Protein AF-A0A5K0ZMS2-F1 (afdb_monomer_lite)

Organism: NCBI:txid210225

Secondary structure (DSSP, 8-state):
-HHHHHHHHHHHHHHHHHHHHHHHHT---SHHHHHHHHHHHHHHHHHHHHHHHHHHHSSS--

Structure (mmCIF, N/CA/C/O backbone):
data_AF-A0A5K0ZMS2-F1
#
_entry.id   AF-A0A5K0ZMS2-F1
#
loop_
_atom_site.group_PDB
_atom_site.id
_atom_site.type_symbol
_atom_site.label_atom_id
_atom_site.label_alt_id
_atom_site.label_comp_id
_atom_site.label_asym_id
_atom_site.label_entity_id
_atom_site.label_seq_id
_atom_site.pdbx_PDB_ins_code
_atom_site.Cartn_x
_atom_site.Cartn_y
_atom_site.Cartn_z
_atom_site.occupancy
_atom_site.B_iso_or_equiv
_atom_site.auth_seq_id
_atom_site.auth_comp_id
_atom_site.auth_asym_id
_atom_site.auth_atom_id
_atom_site.pdbx_PDB_model_num
ATOM 1 N N . VAL A 1 1 ? -16.300 7.289 11.438 1.00 57.91 1 VAL A N 1
ATOM 2 C CA . VAL A 1 1 ? -15.488 8.122 10.513 1.00 57.91 1 VAL A CA 1
ATOM 3 C C . VAL A 1 1 ? -14.180 7.431 10.133 1.00 57.91 1 VAL A C 1
ATOM 5 O O . VAL A 1 1 ? -13.993 7.187 8.950 1.00 57.91 1 VAL A O 1
ATOM 8 N N . HIS A 1 2 ? -13.337 7.020 11.094 1.00 68.19 2 HIS A N 1
ATOM 9 C CA . HIS A 1 2 ? -12.057 6.345 10.800 1.00 68.19 2 HIS A CA 1
ATOM 10 C C . HIS A 1 2 ? -12.189 5.062 9.955 1.00 68.19 2 HIS A C 1
ATOM 12 O O . HIS A 1 2 ? -11.440 4.901 9.000 1.00 68.19 2 HIS A O 1
ATOM 18 N N . GLY A 1 3 ? -13.178 4.196 10.219 1.00 72.69 3 GLY A N 1
ATOM 19 C CA . GLY A 1 3 ? -13.342 2.942 9.464 1.00 72.69 3 GLY A CA 1
ATOM 20 C C . GLY A 1 3 ? -13.582 3.117 7.956 1.00 72.69 3 GLY A C 1
ATOM 21 O O . GLY A 1 3 ? -13.037 2.358 7.162 1.00 72.69 3 GLY A O 1
ATOM 22 N N . ILE A 1 4 ? -14.327 4.151 7.547 1.00 81.50 4 ILE A N 1
ATOM 23 C CA . ILE A 1 4 ? -14.596 4.426 6.123 1.00 81.50 4 ILE A CA 1
ATOM 24 C C . ILE A 1 4 ? -13.323 4.933 5.438 1.00 81.50 4 ILE A C 1
ATOM 26 O O . ILE A 1 4 ? -12.937 4.415 4.395 1.00 81.50 4 ILE A O 1
ATOM 30 N N . MET A 1 5 ? -12.625 5.897 6.049 1.00 84.81 5 MET A N 1
ATOM 31 C CA . MET A 1 5 ? -11.379 6.436 5.493 1.00 84.81 5 MET A CA 1
ATOM 32 C C . MET A 1 5 ? -10.273 5.379 5.401 1.00 84.81 5 MET A C 1
ATOM 34 O O . MET A 1 5 ? -9.629 5.268 4.359 1.00 84.81 5 MET A O 1
ATOM 38 N N . CYS A 1 6 ? -10.067 4.574 6.449 1.00 86.94 6 CYS A N 1
ATOM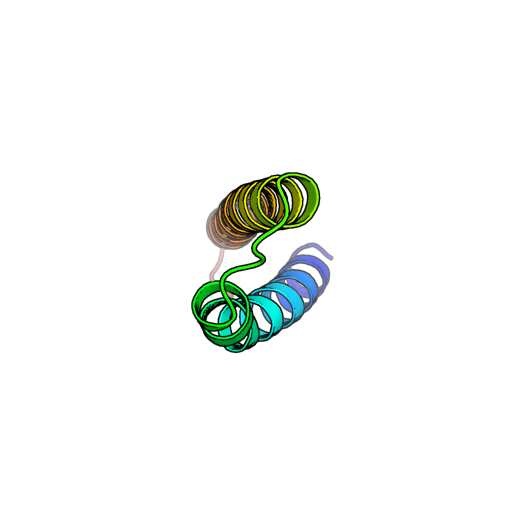 39 C CA . CYS A 1 6 ? -9.035 3.536 6.421 1.00 86.94 6 CYS A CA 1
ATOM 40 C C . CYS A 1 6 ? -9.427 2.372 5.485 1.00 86.94 6 CYS A C 1
ATOM 42 O O . CYS A 1 6 ? -8.545 1.763 4.882 1.00 86.94 6 CYS A O 1
ATOM 44 N N . GLY A 1 7 ? -10.727 2.114 5.279 1.00 87.56 7 GLY A N 1
ATOM 45 C CA . GLY A 1 7 ? -11.226 1.167 4.275 1.00 87.56 7 GLY A CA 1
ATOM 46 C C . GLY A 1 7 ? -10.963 1.614 2.832 1.00 87.56 7 GLY A C 1
ATOM 47 O O . GLY A 1 7 ? -10.448 0.834 2.030 1.00 87.56 7 GLY A O 1
ATOM 48 N N . GLU A 1 8 ? -11.234 2.880 2.507 1.00 91.38 8 GLU A N 1
ATOM 49 C CA . GLU A 1 8 ? -10.908 3.445 1.189 1.00 91.38 8 GLU A CA 1
ATOM 50 C C . GLU A 1 8 ? -9.393 3.466 0.943 1.00 91.38 8 GLU A C 1
ATOM 52 O O . GLU A 1 8 ? -8.931 3.061 -0.128 1.00 91.38 8 GLU A O 1
ATOM 57 N N . LEU A 1 9 ? -8.603 3.850 1.954 1.00 90.94 9 LEU A N 1
ATOM 58 C CA . LEU A 1 9 ? -7.143 3.801 1.875 1.00 90.94 9 LEU A CA 1
ATOM 59 C C . LEU A 1 9 ? -6.647 2.374 1.614 1.00 90.94 9 LEU A C 1
ATOM 61 O O . LEU A 1 9 ? -5.833 2.169 0.714 1.00 90.94 9 LEU A O 1
ATOM 65 N N . LYS A 1 10 ? -7.176 1.379 2.338 1.00 92.00 10 LYS A N 1
ATOM 66 C CA . LYS A 1 10 ? -6.853 -0.038 2.129 1.00 92.00 10 LYS A CA 1
ATOM 67 C C . LYS A 1 10 ? -7.147 -0.472 0.696 1.00 92.00 10 LYS A C 1
ATOM 69 O O . LYS A 1 10 ? -6.279 -1.047 0.050 1.00 92.00 10 LYS A O 1
ATOM 74 N N . ARG A 1 11 ? -8.314 -0.114 0.154 1.00 93.94 11 ARG A N 1
ATOM 75 C CA . ARG A 1 11 ? -8.688 -0.448 -1.229 1.00 93.94 11 ARG A CA 1
ATOM 76 C C . ARG A 1 11 ? -7.727 0.148 -2.262 1.00 93.94 11 ARG A C 1
ATOM 78 O O . ARG A 1 11 ? -7.452 -0.490 -3.278 1.00 93.94 11 ARG A O 1
ATOM 85 N N . ILE A 1 12 ? -7.235 1.365 -2.034 1.00 93.94 12 ILE A N 1
ATOM 86 C CA . ILE A 1 12 ? -6.229 1.995 -2.901 1.00 93.94 12 ILE A CA 1
ATOM 87 C C . ILE A 1 12 ? -4.895 1.253 -2.782 1.00 93.94 12 ILE A C 1
ATOM 89 O O . ILE A 1 12 ? -4.328 0.873 -3.805 1.00 93.94 12 ILE A O 1
ATOM 93 N N . VAL A 1 13 ? -4.425 1.004 -1.557 1.00 94.06 13 VAL A N 1
ATOM 94 C CA . VAL A 1 13 ? -3.167 0.291 -1.289 1.00 94.06 13 VAL A CA 1
ATOM 95 C C . VAL A 1 13 ? -3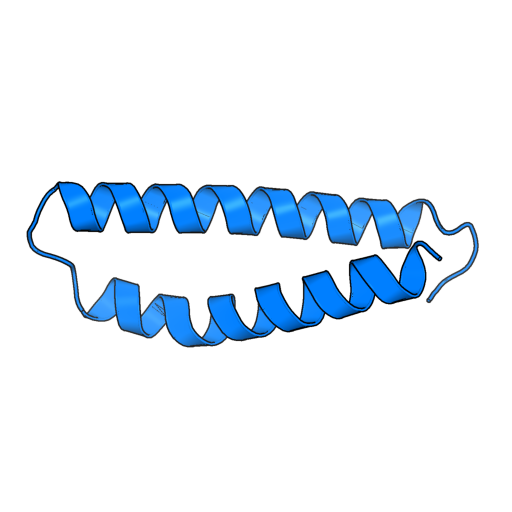.175 -1.096 -1.931 1.00 94.06 13 VAL A C 1
ATOM 97 O O . VAL A 1 13 ? -2.235 -1.434 -2.648 1.00 94.06 13 VAL A O 1
ATOM 100 N N . ASP A 1 14 ? -4.259 -1.856 -1.776 1.00 94.38 14 ASP A N 1
ATOM 101 C CA . ASP A 1 14 ? -4.407 -3.189 -2.366 1.00 94.38 14 ASP A CA 1
ATOM 102 C C . ASP A 1 14 ? -4.290 -3.139 -3.900 1.00 94.38 14 ASP A C 1
ATOM 104 O O . ASP A 1 14 ? -3.585 -3.946 -4.505 1.00 94.38 14 ASP A O 1
ATOM 108 N N . ARG A 1 15 ? -4.909 -2.143 -4.551 1.00 95.06 15 ARG A N 1
ATOM 109 C CA . ARG A 1 15 ? -4.798 -1.954 -6.010 1.00 95.06 15 ARG A CA 1
ATOM 110 C C . ARG A 1 15 ? -3.380 -1.616 -6.450 1.00 95.06 15 ARG A C 1
ATOM 112 O O . ARG A 1 15 ? -2.937 -2.123 -7.477 1.00 95.06 15 ARG A O 1
ATOM 119 N N . VAL A 1 16 ? -2.676 -0.767 -5.705 1.00 92.62 16 VAL A N 1
ATOM 120 C CA . VAL A 1 16 ? -1.293 -0.397 -6.031 1.00 92.62 16 VAL A CA 1
ATOM 121 C C . VAL A 1 16 ? -0.370 -1.607 -5.881 1.00 92.62 16 VAL A C 1
ATOM 123 O O . VAL A 1 16 ? 0.421 -1.867 -6.786 1.00 92.62 16 VAL A O 1
ATOM 126 N N . ILE A 1 17 ? -0.521 -2.393 -4.810 1.00 92.75 17 ILE A N 1
ATOM 127 C CA . ILE A 1 17 ? 0.258 -3.621 -4.578 1.00 92.75 17 ILE A CA 1
ATOM 128 C C . ILE A 1 17 ? 0.079 -4.619 -5.728 1.00 92.75 17 ILE A C 1
ATOM 130 O O . ILE A 1 17 ? 1.046 -5.254 -6.131 1.00 92.75 17 ILE A O 1
ATOM 134 N N . LEU A 1 18 ? -1.118 -4.727 -6.313 1.00 93.75 18 LEU A N 1
ATOM 135 C CA . LEU A 1 18 ? -1.350 -5.606 -7.468 1.00 93.75 18 LEU A CA 1
ATOM 136 C C . LEU A 1 18 ? -0.598 -5.162 -8.735 1.00 93.75 18 LEU A C 1
ATOM 138 O O . LEU A 1 18 ? -0.239 -5.996 -9.568 1.00 93.75 18 LEU A O 1
ATOM 142 N N . VAL A 1 19 ? -0.369 -3.858 -8.911 1.00 91.06 19 VAL A N 1
ATOM 143 C CA . VAL A 1 19 ? 0.301 -3.299 -10.100 1.00 91.06 19 VAL A CA 1
ATOM 144 C C . VAL A 1 19 ? 1.819 -3.216 -9.910 1.00 91.06 19 VAL A C 1
ATOM 146 O O . VAL A 1 19 ? 2.565 -3.309 -10.887 1.00 91.06 19 VAL A O 1
ATOM 149 N N . LEU A 1 20 ? 2.284 -3.091 -8.666 1.00 89.00 20 LEU A N 1
ATOM 150 C CA . LEU A 1 20 ? 3.686 -2.876 -8.316 1.00 89.00 20 LEU A CA 1
ATOM 151 C C . LEU A 1 20 ? 4.654 -3.932 -8.898 1.00 89.00 20 LEU A C 1
ATOM 153 O O . LEU A 1 20 ? 5.622 -3.512 -9.532 1.00 89.00 20 LEU A O 1
ATOM 157 N N . PRO A 1 21 ? 4.384 -5.256 -8.850 1.00 89.25 21 PRO A N 1
ATOM 158 C CA . PRO A 1 21 ? 5.274 -6.255 -9.446 1.00 89.25 21 PRO A CA 1
ATOM 159 C C . PRO A 1 21 ? 5.461 -6.067 -10.953 1.00 89.25 21 PRO A C 1
ATOM 161 O O . PRO A 1 21 ? 6.530 -6.335 -11.498 1.00 89.25 21 PRO A O 1
ATOM 164 N N . ARG A 1 22 ? 4.427 -5.575 -11.650 1.00 88.88 22 ARG A N 1
ATOM 165 C CA . ARG A 1 22 ? 4.517 -5.289 -13.088 1.00 88.88 22 ARG A CA 1
ATOM 166 C C . ARG A 1 22 ? 5.430 -4.092 -13.341 1.00 88.88 22 ARG A C 1
ATOM 168 O O . ARG A 1 22 ? 6.242 -4.147 -14.260 1.00 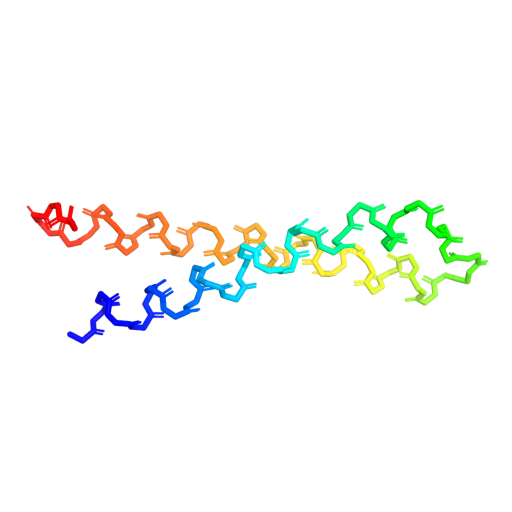88.88 22 ARG A O 1
ATOM 175 N N . LEU A 1 23 ? 5.344 -3.055 -12.508 1.00 86.00 23 LEU A N 1
ATOM 176 C CA . LEU A 1 23 ? 6.234 -1.889 -12.572 1.00 86.00 23 LEU A CA 1
ATOM 177 C C . LEU A 1 23 ? 7.687 -2.260 -12.240 1.00 86.00 23 LEU A C 1
ATOM 179 O O . LEU A 1 23 ? 8.602 -1.838 -12.943 1.00 86.00 23 LEU A O 1
ATOM 183 N N . GLU A 1 24 ? 7.897 -3.099 -11.228 1.00 86.25 24 GLU A N 1
ATOM 184 C CA . GLU A 1 24 ? 9.214 -3.630 -10.857 1.00 86.25 24 GLU A CA 1
ATOM 185 C C . GLU A 1 24 ? 9.812 -4.492 -11.974 1.00 86.25 24 GLU A C 1
ATOM 187 O O . GLU A 1 24 ? 10.982 -4.331 -12.331 1.00 86.25 24 GLU A O 1
ATOM 192 N N . SER A 1 25 ? 8.999 -5.358 -12.588 1.00 86.50 25 SER A N 1
ATOM 193 C CA . SER A 1 25 ? 9.422 -6.213 -13.704 1.00 86.50 25 SER A CA 1
ATOM 194 C C . SER A 1 25 ? 9.799 -5.422 -14.957 1.00 86.50 25 SER A C 1
ATOM 196 O O . SER A 1 25 ? 10.685 -5.842 -15.699 1.00 86.50 25 SER A O 1
ATOM 198 N N . ALA A 1 26 ? 9.179 -4.254 -15.163 1.00 86.44 26 ALA A N 1
ATOM 199 C CA . ALA A 1 26 ? 9.502 -3.361 -16.268 1.00 86.44 26 ALA A CA 1
ATOM 200 C C . ALA A 1 26 ? 10.884 -2.704 -16.114 1.00 86.44 26 ALA A C 1
ATOM 202 O O . ALA A 1 26 ? 11.380 -2.159 -17.096 1.00 86.44 26 ALA A O 1
ATOM 203 N N . ARG A 1 27 ? 11.495 -2.771 -14.914 1.00 71.12 27 ARG A N 1
ATOM 204 C CA . ARG A 1 27 ? 12.827 -2.240 -14.576 1.00 71.12 27 ARG A CA 1
ATOM 205 C C . ARG A 1 27 ? 13.084 -0.882 -15.238 1.00 71.12 27 ARG A C 1
ATOM 207 O O . ARG A 1 27 ? 13.801 -0.832 -16.239 1.00 71.12 27 ARG A O 1
ATOM 214 N N . PRO A 1 28 ? 12.521 0.220 -14.710 1.00 68.94 28 PRO A N 1
ATOM 215 C CA . PRO A 1 28 ? 12.744 1.538 -15.290 1.00 68.94 28 PRO A CA 1
ATOM 216 C C . PRO A 1 28 ? 14.251 1.816 -15.363 1.00 68.94 28 PRO A C 1
ATOM 218 O O . PRO A 1 28 ? 14.905 2.019 -14.346 1.00 68.94 28 PRO A O 1
ATOM 221 N N . GLY A 1 29 ? 14.818 1.792 -16.572 1.00 74.75 29 GLY A N 1
ATOM 222 C CA . GLY A 1 29 ? 16.262 1.941 -16.810 1.00 74.75 29 GLY A CA 1
ATOM 223 C C . GLY A 1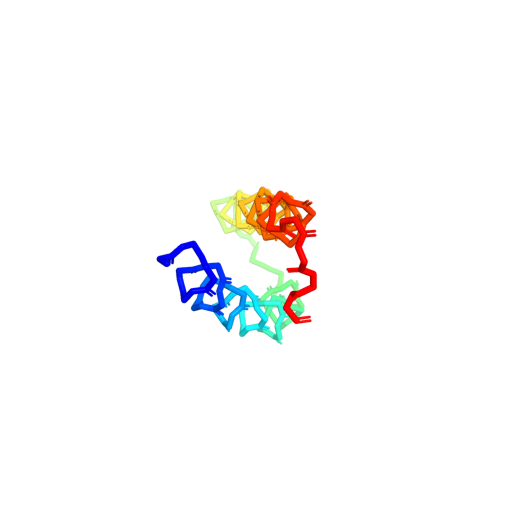 29 ? 16.801 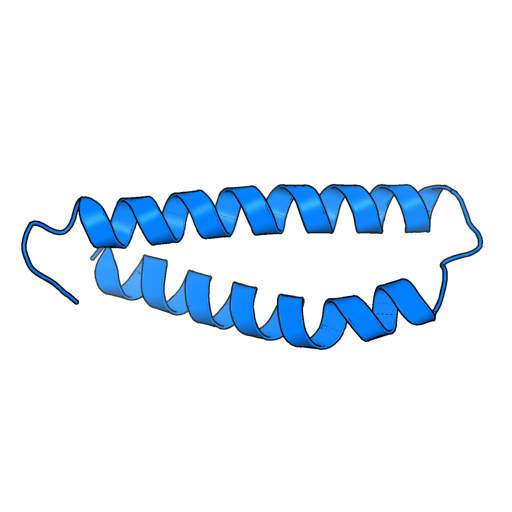3.351 -16.538 1.00 74.75 29 GLY A C 1
ATOM 224 O O . GLY A 1 29 ? 17.962 3.636 -16.807 1.00 74.75 29 GLY A O 1
ATOM 225 N N . PHE A 1 30 ? 15.955 4.242 -16.027 1.00 79.06 30 PHE A N 1
ATOM 226 C CA . PHE A 1 30 ? 16.238 5.636 -15.720 1.00 79.06 30 PHE A CA 1
ATOM 227 C C . PHE A 1 30 ? 16.196 5.854 -14.201 1.00 79.06 30 PHE A C 1
ATOM 229 O O . PHE A 1 30 ? 15.263 5.416 -13.526 1.00 79.06 30 PHE A O 1
ATOM 236 N N . MET A 1 31 ? 17.192 6.571 -13.660 1.00 82.31 31 MET A N 1
ATOM 237 C CA . MET A 1 31 ? 17.337 6.809 -12.211 1.00 82.31 31 MET A CA 1
ATOM 238 C C . MET A 1 31 ? 16.082 7.416 -11.570 1.00 82.31 31 MET A C 1
ATOM 240 O O . MET A 1 31 ? 15.709 7.028 -10.466 1.00 82.31 31 MET A O 1
ATOM 244 N N . SER A 1 32 ? 15.399 8.318 -12.279 1.00 84.69 32 SER A N 1
ATOM 245 C CA . SER A 1 32 ? 14.149 8.940 -11.825 1.00 84.69 32 SER A CA 1
ATOM 246 C C . SER A 1 32 ? 13.022 7.925 -11.620 1.00 84.69 32 SER A C 1
ATOM 248 O O . SER A 1 32 ? 12.215 8.069 -10.704 1.00 84.69 32 SER A O 1
ATOM 250 N N . GLY A 1 33 ? 12.976 6.874 -12.439 1.00 84.75 33 GLY A N 1
ATOM 251 C CA . GLY A 1 33 ? 11.981 5.812 -12.344 1.00 84.75 33 GLY A CA 1
ATOM 252 C C . GLY A 1 33 ? 12.270 4.873 -11.182 1.00 84.75 33 GLY A C 1
ATOM 253 O O . GLY A 1 33 ? 11.349 4.522 -10.454 1.00 84.75 33 GLY A O 1
ATOM 254 N N . ILE A 1 34 ? 13.544 4.548 -10.945 1.00 88.06 34 ILE A N 1
ATOM 255 C CA . ILE A 1 34 ? 13.971 3.788 -9.760 1.00 88.06 34 ILE A CA 1
ATOM 256 C C . ILE A 1 34 ? 13.646 4.569 -8.482 1.00 88.06 34 ILE A C 1
ATOM 258 O O . ILE A 1 34 ? 13.041 4.016 -7.568 1.00 88.06 34 ILE A O 1
ATOM 262 N N . GLN A 1 35 ? 13.985 5.862 -8.423 1.00 89.81 35 GLN A N 1
ATOM 263 C CA . GLN A 1 35 ? 13.659 6.710 -7.271 1.00 89.81 35 GLN A CA 1
ATOM 264 C C . GLN A 1 35 ? 12.152 6.785 -7.029 1.00 89.81 35 GLN A C 1
ATOM 266 O O . GLN A 1 35 ? 11.712 6.602 -5.899 1.00 89.81 35 GLN A O 1
ATOM 271 N N . SER A 1 36 ? 11.363 6.980 -8.087 1.00 90.25 36 SER A N 1
ATOM 272 C CA . SER A 1 36 ? 9.901 7.036 -7.986 1.00 90.25 36 SER A CA 1
ATOM 273 C C . SER A 1 36 ? 9.309 5.713 -7.487 1.00 90.25 36 SER A C 1
ATOM 275 O O . SER A 1 36 ? 8.396 5.720 -6.665 1.00 90.25 36 SER A O 1
ATOM 277 N N . LEU A 1 37 ? 9.855 4.576 -7.932 1.00 89.94 37 LEU A N 1
ATOM 278 C CA . LEU A 1 37 ? 9.456 3.240 -7.482 1.00 89.94 37 LEU A CA 1
ATOM 279 C C . LEU A 1 37 ? 9.821 2.996 -6.007 1.00 89.94 37 LEU A C 1
ATOM 281 O O . LEU A 1 37 ? 9.017 2.453 -5.251 1.00 89.94 37 LEU A O 1
ATOM 285 N N . CYS A 1 38 ? 11.007 3.434 -5.575 1.00 90.81 38 CYS A N 1
ATOM 286 C CA . CYS A 1 38 ? 11.418 3.379 -4.172 1.00 90.81 38 CYS A CA 1
ATOM 287 C C . CYS A 1 38 ? 10.533 4.263 -3.283 1.00 90.81 38 CYS A C 1
ATOM 289 O O . CYS A 1 38 ? 10.094 3.818 -2.223 1.00 90.81 38 CYS A O 1
ATOM 291 N N . SER A 1 39 ? 10.231 5.491 -3.714 1.00 93.31 39 SER A N 1
ATOM 292 C CA . SER A 1 39 ? 9.314 6.385 -2.999 1.00 93.31 39 SER A CA 1
ATOM 293 C C . SER A 1 39 ? 7.915 5.784 -2.894 1.00 93.31 39 SER A C 1
ATOM 295 O O . SER A 1 39 ? 7.329 5.806 -1.816 1.00 93.31 39 SER A O 1
ATOM 297 N N . LEU A 1 40 ? 7.402 5.188 -3.974 1.00 92.31 40 LEU A N 1
ATOM 298 C CA . LEU A 1 40 ? 6.109 4.506 -3.963 1.00 92.31 40 LEU A CA 1
ATOM 299 C C . LEU A 1 40 ? 6.079 3.366 -2.936 1.00 92.31 40 LEU A C 1
ATOM 301 O O . LEU A 1 40 ? 5.138 3.280 -2.151 1.00 92.31 40 LEU A O 1
ATOM 305 N N . ASN A 1 41 ? 7.120 2.532 -2.904 1.00 92.56 41 ASN A N 1
ATOM 306 C CA . ASN A 1 41 ? 7.259 1.461 -1.919 1.00 92.56 41 ASN A CA 1
ATOM 307 C C . ASN A 1 41 ? 7.247 1.992 -0.476 1.00 92.56 41 ASN A C 1
ATOM 309 O O . ASN A 1 41 ? 6.525 1.468 0.370 1.00 92.56 41 ASN A O 1
ATOM 313 N N . LEU A 1 42 ? 7.982 3.073 -0.201 1.00 95.12 42 LEU A N 1
ATOM 314 C CA . LEU A 1 42 ? 8.008 3.692 1.125 1.00 95.12 42 LEU A CA 1
ATOM 315 C C . LEU A 1 42 ? 6.625 4.210 1.557 1.00 95.12 42 LEU A C 1
ATOM 317 O O . LEU A 1 42 ? 6.220 4.013 2.703 1.00 95.12 42 LEU A O 1
ATOM 321 N N . GLU A 1 43 ? 5.894 4.864 0.655 1.00 95.19 43 GLU A N 1
ATOM 322 C CA . GLU A 1 43 ? 4.554 5.377 0.958 1.00 95.19 43 GLU A CA 1
ATOM 323 C C . GLU A 1 43 ? 3.527 4.250 1.156 1.00 95.19 43 GLU A C 1
ATOM 325 O O . GLU A 1 43 ? 2.658 4.362 2.022 1.00 95.19 43 GLU A O 1
ATOM 330 N N . ILE A 1 44 ? 3.656 3.128 0.436 1.00 94.69 44 ILE A N 1
ATOM 331 C CA . ILE A 1 44 ? 2.834 1.929 0.664 1.00 94.69 44 ILE A CA 1
ATOM 332 C C . ILE A 1 44 ? 3.040 1.392 2.087 1.00 94.69 44 ILE A C 1
ATOM 334 O O . ILE A 1 44 ? 2.059 1.100 2.771 1.00 94.69 44 ILE A O 1
ATOM 338 N N . GLU A 1 45 ? 4.283 1.295 2.563 1.00 95.25 45 GLU A N 1
ATOM 339 C CA . GLU A 1 45 ? 4.573 0.805 3.920 1.00 95.25 45 GLU A CA 1
ATOM 340 C C . GLU A 1 45 ? 4.018 1.735 5.010 1.00 95.25 45 GLU A C 1
ATOM 342 O O . GLU A 1 45 ? 3.440 1.276 6.004 1.00 95.25 45 GLU A O 1
ATOM 347 N N . LYS A 1 46 ? 4.098 3.055 4.803 1.00 94.94 46 LYS A N 1
ATOM 348 C CA . LYS A 1 46 ? 3.459 4.036 5.697 1.00 94.94 46 LYS A CA 1
ATOM 349 C C . LYS A 1 46 ? 1.941 3.873 5.714 1.00 94.94 46 LYS A C 1
ATOM 351 O O . LYS A 1 46 ? 1.335 3.874 6.786 1.00 94.94 46 LYS A O 1
ATOM 356 N N . ALA A 1 47 ? 1.326 3.699 4.544 1.00 93.81 47 ALA A N 1
ATOM 357 C CA . ALA A 1 47 ? -0.114 3.505 4.435 1.00 93.81 47 ALA A CA 1
ATOM 358 C C . ALA A 1 47 ? -0.567 2.208 5.124 1.00 93.81 47 ALA A C 1
ATOM 360 O O . ALA A 1 47 ? -1.555 2.229 5.857 1.00 93.81 47 ALA A O 1
ATOM 361 N N . LYS A 1 48 ? 0.176 1.102 4.971 1.00 93.00 48 LYS A N 1
ATOM 362 C CA . LYS A 1 48 ? -0.078 -0.155 5.699 1.00 93.00 48 LYS A CA 1
ATOM 363 C C . LYS A 1 48 ? -0.020 0.040 7.211 1.00 93.00 48 LYS A C 1
ATOM 365 O O . LYS A 1 48 ? -0.939 -0.386 7.904 1.00 93.00 48 LYS A O 1
ATOM 370 N N . SER A 1 49 ? 1.008 0.731 7.702 1.00 92.69 49 SER A N 1
ATOM 371 C CA . SER A 1 49 ? 1.162 1.031 9.132 1.00 92.69 49 SER A CA 1
ATOM 372 C C . SER A 1 49 ? -0.017 1.850 9.667 1.00 92.69 49 SER A C 1
ATOM 374 O O . SER A 1 49 ? -0.554 1.552 10.733 1.00 92.69 49 SER A O 1
ATOM 376 N N . LEU A 1 50 ? -0.482 2.845 8.902 1.00 90.56 50 LEU A N 1
ATOM 377 C CA . LEU A 1 50 ? -1.653 3.646 9.260 1.00 90.56 50 LEU A CA 1
ATOM 378 C C . LEU A 1 50 ? -2.939 2.808 9.283 1.00 90.56 50 LEU A C 1
ATOM 380 O O . LEU A 1 50 ? -3.727 2.934 10.216 1.00 90.56 50 LEU A O 1
ATOM 384 N N . ILE A 1 51 ? -3.148 1.940 8.288 1.00 89.81 51 ILE A N 1
ATOM 385 C CA . ILE A 1 51 ? -4.306 1.032 8.237 1.00 89.81 51 ILE A CA 1
ATOM 386 C C . ILE A 1 51 ? -4.298 0.085 9.442 1.00 89.81 51 ILE A C 1
ATOM 388 O O . ILE A 1 51 ? -5.335 -0.082 10.086 1.00 89.81 51 ILE A O 1
ATOM 392 N N . GLN A 1 52 ? -3.143 -0.501 9.767 1.00 87.69 52 GLN A N 1
ATOM 393 C CA . GLN A 1 52 ? -2.984 -1.368 10.933 1.00 87.69 52 GLN A CA 1
ATOM 394 C C . GLN A 1 52 ? -3.327 -0.609 12.219 1.00 87.69 52 GLN A C 1
ATOM 396 O O . GLN A 1 52 ? -4.187 -1.048 12.982 1.00 87.69 52 GLN A O 1
ATOM 401 N N . TYR A 1 53 ? -2.766 0.586 12.400 1.00 87.00 53 TYR A N 1
ATOM 402 C CA . TYR A 1 53 ? -3.092 1.434 13.540 1.00 87.00 53 TYR A CA 1
ATOM 403 C C . TYR A 1 53 ? -4.590 1.780 13.606 1.00 87.00 53 TYR A C 1
ATOM 405 O O . TYR A 1 53 ? -5.180 1.736 14.684 1.00 87.00 53 TYR A O 1
ATOM 413 N N . CYS A 1 54 ? -5.253 2.076 12.480 1.00 83.81 54 CYS A N 1
ATOM 414 C CA . CYS A 1 54 ? -6.706 2.299 12.461 1.00 83.81 54 CYS A CA 1
ATOM 415 C C . CYS A 1 54 ? -7.495 1.072 12.940 1.00 83.81 54 CYS A C 1
ATOM 417 O O . CYS A 1 54 ? -8.519 1.226 13.611 1.00 83.81 54 CYS A O 1
ATOM 419 N N . SER A 1 55 ? -7.046 -0.126 12.556 1.00 79.56 55 SER A N 1
ATOM 420 C CA . SER A 1 55 ? -7.696 -1.384 12.930 1.00 79.56 55 SER A CA 1
ATOM 421 C C . SER A 1 55 ? -7.513 -1.715 14.411 1.00 79.56 55 SER A C 1
ATOM 423 O O . SER A 1 55 ? -8.455 -2.171 15.045 1.00 79.56 55 SER A O 1
ATOM 425 N N . GLU A 1 56 ? -6.346 -1.404 14.979 1.00 79.69 56 GLU A N 1
ATOM 426 C CA . GLU A 1 56 ? -6.025 -1.638 16.393 1.00 79.69 56 GLU A CA 1
ATOM 427 C C . GLU A 1 56 ? -6.611 -0.557 17.323 1.00 79.69 56 GLU A C 1
ATOM 429 O O . GLU A 1 56 ? -6.983 -0.837 18.461 1.00 79.69 56 GLU A O 1
ATOM 434 N N . SER A 1 57 ? -6.711 0.692 16.850 1.00 71.69 57 SER A N 1
ATOM 435 C CA . SER A 1 57 ? -7.246 1.831 17.620 1.00 71.69 57 SER A CA 1
ATOM 436 C C . SER A 1 57 ? -8.774 1.910 17.626 1.00 71.69 57 SER A C 1
ATOM 438 O O . SER A 1 57 ? -9.360 2.493 18.546 1.00 71.69 57 SER A O 1
ATOM 440 N N . SER A 1 58 ? -9.448 1.297 16.649 1.00 64.19 58 SER A N 1
ATOM 441 C CA . SER A 1 58 ? -10.873 1.000 16.780 1.00 64.19 58 SER A CA 1
ATOM 442 C C . SER A 1 58 ? -11.012 -0.104 17.824 1.00 64.19 58 SER A C 1
ATOM 444 O O . SER A 1 58 ? -10.769 -1.265 17.534 1.00 64.19 58 SER A O 1
ATOM 446 N N . LYS A 1 59 ? -11.382 0.266 19.060 1.00 54.94 59 LYS A N 1
ATOM 447 C CA . LYS A 1 59 ? -11.511 -0.604 20.258 1.00 54.94 59 LYS A CA 1
ATOM 448 C C . LYS A 1 59 ? -12.309 -1.905 20.083 1.00 54.94 59 LYS A C 1
ATOM 450 O O . LYS A 1 59 ? -12.387 -2.709 21.005 1.00 54.94 59 LYS A O 1
ATOM 455 N N . LEU A 1 60 ? -12.943 -2.092 18.947 1.00 47.88 60 LEU A N 1
ATOM 456 C CA . LEU A 1 60 ? -13.711 -3.245 18.551 1.00 47.88 60 LEU A CA 1
ATOM 457 C C . LEU A 1 60 ? -13.362 -3.398 17.080 1.00 47.88 60 LEU A C 1
ATOM 459 O O . LEU A 1 60 ? -13.583 -2.447 16.333 1.00 47.88 60 LEU A O 1
ATOM 463 N N . TYR A 1 61 ? -12.748 -4.521 16.718 1.00 47.69 61 TYR A N 1
ATOM 464 C CA . TYR A 1 61 ? -12.899 -5.167 15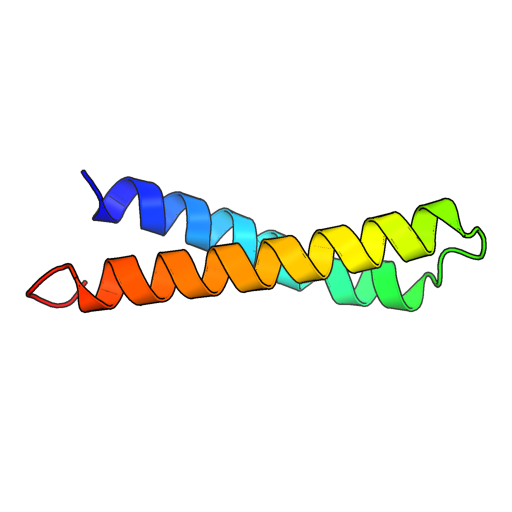.419 1.00 47.69 61 TYR A CA 1
ATOM 465 C C . TYR A 1 61 ? -13.704 -4.343 14.401 1.00 47.69 61 TYR A C 1
ATOM 467 O O . TYR A 1 61 ? -14.902 -4.110 14.590 1.00 47.69 61 TYR A O 1
ATOM 475 N N . MET A 1 62 ? -13.067 -3.966 13.291 1.00 47.97 62 MET A N 1
ATOM 476 C CA . MET A 1 62 ? -13.827 -4.098 12.047 1.00 47.97 62 MET A CA 1
ATOM 477 C C . MET A 1 62 ? -14.447 -5.494 11.986 1.00 47.97 62 MET A C 1
ATOM 479 O O . MET A 1 62 ? -13.721 -6.455 12.333 1.00 47.97 62 MET A O 1
#

Foldseek 3Di:
DLVVVLVVLVVVLVVCVVCLVVLVVVPPPDPVSVVVSVVVVVVSVVSVVSSVCSQVVPVDGD

pLDDT: mean 84.32, std 12.3, range [47.69, 95.25]

Radius of gyration: 14.35 Å; chains: 1; bounding box: 33×15×37 Å

Sequence (62 aa):
VHGIMCGELKRIVDRVILVLPRLESARPGFMSGIQSLCSLNLEIEKAKSLIQYCSESSKLYM